Protein AF-A0A6P2B106-F1 (afdb_monomer_lite)

Radius of gyration: 22.09 Å; chains: 1; bounding box: 53×49×66 Å

Structure (mmCIF, N/CA/C/O backbone):
data_AF-A0A6P2B106-F1
#
_entry.id   AF-A0A6P2B106-F1
#
loop_
_atom_site.group_PDB
_atom_site.id
_atom_site.type_symbol
_atom_site.label_atom_id
_atom_site.label_alt_id
_atom_site.label_comp_id
_atom_site.label_asym_id
_atom_site.label_entity_id
_atom_site.label_seq_id
_atom_site.pdbx_PDB_ins_code
_atom_site.Cartn_x
_atom_site.Cartn_y
_atom_site.Cartn_z
_atom_site.occupancy
_atom_site.B_iso_or_equiv
_atom_site.auth_seq_id
_atom_site.auth_comp_id
_atom_site.auth_asym_id
_atom_site.auth_atom_id
_atom_site.pdbx_PDB_model_num
ATOM 1 N N . MET A 1 1 ? 21.233 23.899 -6.846 1.00 61.50 1 MET A N 1
ATOM 2 C CA . MET A 1 1 ? 21.200 23.444 -5.435 1.00 61.50 1 MET A CA 1
ATOM 3 C C . MET A 1 1 ? 19.817 23.579 -4.803 1.00 61.50 1 MET A C 1
ATOM 5 O O . MET A 1 1 ? 19.304 22.575 -4.339 1.00 61.50 1 MET A O 1
ATOM 9 N N . TRP A 1 2 ? 19.192 24.767 -4.763 1.00 65.88 2 TRP A N 1
ATOM 10 C CA . TRP A 1 2 ? 17.812 24.893 -4.253 1.00 65.88 2 TRP A CA 1
ATOM 11 C C . TRP A 1 2 ? 16.765 24.346 -5.232 1.00 65.88 2 TRP A C 1
ATOM 13 O O . TRP A 1 2 ? 15.841 23.669 -4.802 1.00 65.88 2 TRP A O 1
ATOM 23 N N . GLU A 1 3 ? 16.945 24.568 -6.536 1.00 69.81 3 GLU A N 1
ATOM 24 C CA . GLU A 1 3 ? 16.054 24.045 -7.587 1.00 69.81 3 GLU A CA 1
ATOM 25 C C . GLU A 1 3 ? 16.001 22.510 -7.596 1.00 69.81 3 GLU A C 1
ATOM 27 O O . GLU A 1 3 ? 14.915 21.937 -7.611 1.00 69.81 3 GLU A O 1
ATOM 32 N N . ASP A 1 4 ? 17.149 21.847 -7.435 1.00 76.19 4 ASP A N 1
ATOM 33 C CA . ASP A 1 4 ? 17.243 20.381 -7.351 1.00 76.19 4 ASP A CA 1
ATOM 34 C C . ASP A 1 4 ? 16.472 19.818 -6.145 1.00 76.19 4 ASP A C 1
ATOM 36 O O . ASP A 1 4 ? 15.865 18.750 -6.214 1.00 76.19 4 ASP A O 1
ATOM 40 N N . LEU A 1 5 ? 16.450 20.561 -5.032 1.00 72.19 5 LEU A N 1
ATOM 41 C CA . LEU A 1 5 ? 15.761 20.155 -3.808 1.00 72.19 5 LEU A CA 1
ATOM 42 C C . LEU A 1 5 ? 14.234 20.232 -3.958 1.00 72.19 5 LEU A C 1
ATOM 44 O O . LEU A 1 5 ? 13.520 19.385 -3.419 1.00 72.19 5 LEU A O 1
ATOM 48 N N . TYR A 1 6 ? 13.728 21.213 -4.715 1.00 74.38 6 TYR A N 1
ATOM 49 C CA . TYR A 1 6 ? 12.302 21.313 -5.034 1.00 74.38 6 TYR A CA 1
ATOM 50 C C . TYR A 1 6 ? 11.857 20.203 -5.982 1.00 74.38 6 TYR A C 1
ATOM 52 O O . TYR A 1 6 ? 10.814 19.603 -5.737 1.00 74.38 6 TYR A O 1
ATOM 60 N N . VAL A 1 7 ? 12.647 19.891 -7.014 1.00 76.31 7 VAL A N 1
ATOM 61 C CA . VAL A 1 7 ? 12.344 18.802 -7.956 1.00 76.31 7 VAL A CA 1
ATOM 62 C C . VAL A 1 7 ? 12.314 17.455 -7.232 1.00 76.31 7 VAL A C 1
ATOM 64 O O . VAL A 1 7 ? 11.336 16.721 -7.360 1.00 76.31 7 VAL A O 1
ATOM 67 N N . LEU A 1 8 ? 13.304 17.183 -6.375 1.00 72.12 8 LEU A N 1
ATOM 68 C CA . LEU A 1 8 ? 13.347 15.970 -5.556 1.00 72.12 8 LEU A CA 1
ATOM 69 C C . LEU A 1 8 ? 12.131 15.867 -4.619 1.00 72.12 8 LEU A C 1
ATOM 71 O O . LEU A 1 8 ? 11.486 14.823 -4.533 1.00 72.12 8 LEU A O 1
ATOM 75 N N . ALA A 1 9 ? 11.783 16.952 -3.919 1.00 70.38 9 ALA A N 1
ATOM 76 C CA . ALA A 1 9 ? 10.621 16.973 -3.032 1.00 70.38 9 ALA A CA 1
ATOM 77 C C . ALA A 1 9 ? 9.308 16.744 -3.798 1.00 70.38 9 ALA A C 1
ATOM 79 O O . ALA A 1 9 ? 8.410 16.058 -3.304 1.00 70.38 9 ALA A O 1
ATOM 80 N N . LEU A 1 10 ? 9.204 17.288 -5.012 1.00 71.56 10 LEU A N 1
ATOM 81 C CA . LEU A 1 10 ? 8.027 17.160 -5.863 1.00 71.56 10 LEU A CA 1
ATOM 82 C C . LEU A 1 10 ? 7.901 15.746 -6.443 1.00 71.56 10 LEU A C 1
ATOM 84 O O . LEU A 1 10 ? 6.803 15.193 -6.438 1.00 71.56 10 LEU A O 1
ATOM 88 N N . GLN A 1 11 ? 9.008 15.119 -6.843 1.00 68.62 11 GLN A N 1
ATOM 89 C CA . GLN A 1 11 ? 9.044 13.715 -7.258 1.00 68.62 11 GLN A CA 1
ATOM 90 C C . GLN A 1 11 ? 8.670 12.779 -6.113 1.00 68.62 11 GLN A C 1
ATOM 92 O O . GLN A 1 11 ? 7.779 11.945 -6.266 1.00 68.62 11 GLN A O 1
ATOM 97 N N . ILE A 1 12 ? 9.265 12.966 -4.930 1.00 68.56 12 ILE A N 1
ATOM 98 C CA . ILE A 1 12 ? 8.925 12.155 -3.755 1.00 68.56 12 ILE A CA 1
ATOM 99 C C . ILE A 1 12 ? 7.435 12.318 -3.406 1.00 68.56 12 ILE A C 1
ATOM 101 O O . ILE A 1 12 ? 6.729 11.344 -3.122 1.00 68.56 12 ILE A O 1
ATOM 105 N N . GLY A 1 13 ? 6.946 13.558 -3.477 1.00 68.12 13 GLY A N 1
ATOM 106 C CA . GLY A 1 13 ? 5.547 13.920 -3.289 1.00 68.12 13 GLY A CA 1
ATOM 107 C C . GLY A 1 13 ? 4.607 13.191 -4.249 1.00 68.12 13 GLY A C 1
ATOM 108 O O . GLY A 1 13 ? 3.677 12.503 -3.821 1.00 68.12 13 GLY A O 1
ATOM 109 N N . MET A 1 14 ? 4.853 13.327 -5.549 1.00 67.06 14 MET A N 1
ATOM 110 C CA . MET A 1 14 ? 3.957 12.826 -6.589 1.00 67.06 14 MET A CA 1
ATOM 111 C C . MET A 1 14 ? 4.023 11.311 -6.769 1.00 67.06 14 MET A C 1
ATOM 113 O O . MET A 1 14 ? 2.989 10.678 -6.971 1.00 67.06 14 MET A O 1
ATOM 117 N N . GLN A 1 15 ? 5.212 10.723 -6.665 1.00 65.94 15 GLN A N 1
ATOM 118 C CA . GLN A 1 15 ? 5.440 9.318 -6.995 1.00 65.94 15 GLN A CA 1
ATOM 119 C C . GLN A 1 15 ? 5.158 8.381 -5.808 1.00 65.94 15 GLN A C 1
ATOM 121 O O . GLN A 1 15 ? 4.746 7.242 -6.020 1.00 65.94 15 GLN A O 1
ATOM 126 N N . TYR A 1 16 ? 5.303 8.859 -4.562 1.00 62.47 16 TYR A N 1
ATOM 127 C CA . TYR A 1 16 ? 5.143 8.018 -3.364 1.00 62.47 16 TYR A CA 1
ATOM 128 C C . TYR A 1 16 ? 4.078 8.522 -2.387 1.00 62.47 16 TYR A C 1
ATOM 130 O O . TYR A 1 16 ? 3.217 7.744 -1.966 1.00 62.47 16 TYR A O 1
ATOM 138 N N . LEU A 1 17 ? 4.091 9.811 -2.027 1.00 68.50 17 LEU A N 1
ATOM 139 C CA . LEU A 1 17 ? 3.183 10.344 -1.000 1.00 68.50 17 LEU A CA 1
ATOM 140 C C . LEU A 1 17 ? 1.724 10.394 -1.466 1.00 68.50 17 LEU A C 1
ATOM 142 O O . LEU A 1 17 ? 0.835 9.996 -0.712 1.00 68.50 17 LEU A O 1
ATOM 146 N N . ILE A 1 18 ? 1.461 10.841 -2.698 1.00 70.19 18 ILE A N 1
ATOM 147 C CA . ILE A 1 18 ? 0.095 10.896 -3.243 1.00 70.19 18 ILE A CA 1
ATOM 148 C C . ILE A 1 18 ? -0.504 9.485 -3.405 1.00 70.19 18 ILE A C 1
ATOM 150 O O . ILE A 1 18 ? -1.627 9.269 -2.937 1.00 70.19 18 ILE A O 1
ATOM 154 N N . PRO A 1 19 ? 0.220 8.489 -3.951 1.00 67.31 19 PRO A N 1
ATOM 155 C CA . PRO A 1 19 ? -0.235 7.096 -3.983 1.00 67.31 19 PRO A CA 1
ATOM 156 C C . PRO A 1 19 ? -0.497 6.502 -2.608 1.00 67.31 19 PRO A C 1
ATOM 158 O O . PRO A 1 19 ? -1.526 5.856 -2.406 1.00 67.31 19 PRO A O 1
ATOM 161 N N . ALA A 1 20 ? 0.382 6.764 -1.638 1.00 65.00 20 ALA A N 1
ATOM 162 C CA . ALA A 1 20 ? 0.189 6.313 -0.266 1.00 65.00 20 ALA A CA 1
ATOM 163 C C . ALA A 1 20 ? -1.061 6.945 0.370 1.00 65.00 20 ALA A C 1
ATOM 165 O O . ALA A 1 20 ? -1.852 6.248 1.006 1.00 65.00 20 ALA A O 1
ATOM 166 N N . ALA A 1 21 ? -1.291 8.245 0.163 1.00 68.31 21 ALA A N 1
ATOM 167 C CA . ALA A 1 21 ? -2.488 8.932 0.643 1.00 68.31 21 ALA A CA 1
ATOM 168 C C . ALA A 1 21 ? -3.768 8.397 -0.023 1.00 68.31 21 ALA A C 1
ATOM 170 O O . ALA A 1 21 ? -4.766 8.163 0.664 1.00 68.31 21 ALA A O 1
ATOM 171 N N . GLY A 1 22 ? -3.727 8.142 -1.335 1.00 69.44 22 GLY A N 1
ATOM 172 C CA . GLY A 1 22 ? -4.809 7.501 -2.083 1.00 69.44 22 GLY A CA 1
ATOM 173 C C . GLY A 1 22 ? -5.129 6.105 -1.552 1.00 69.44 22 GLY A C 1
ATOM 174 O O . GLY A 1 22 ? -6.289 5.809 -1.271 1.00 69.44 22 GLY A O 1
ATOM 175 N N . LEU A 1 23 ? -4.103 5.282 -1.301 1.00 66.81 23 LEU A N 1
ATOM 176 C CA . LEU A 1 23 ? -4.248 3.966 -0.673 1.00 66.81 23 LEU A CA 1
ATOM 177 C C . LEU A 1 23 ? -4.907 4.081 0.708 1.00 66.81 23 LEU A C 1
ATOM 179 O O . LEU A 1 23 ? -5.853 3.350 0.993 1.00 66.81 23 LEU A O 1
ATOM 183 N N . LEU A 1 24 ? -4.435 4.986 1.572 1.00 66.75 24 LEU A N 1
ATOM 184 C CA . LEU A 1 24 ? -4.985 5.169 2.919 1.00 66.75 24 LEU A CA 1
ATOM 185 C C . LEU A 1 24 ? -6.457 5.597 2.881 1.00 66.75 24 LEU A C 1
ATOM 187 O O . LEU A 1 24 ? -7.269 5.086 3.656 1.00 66.75 24 LEU A O 1
ATOM 191 N N . ARG A 1 25 ? -6.821 6.496 1.961 1.00 69.69 25 ARG A N 1
ATOM 192 C CA . ARG A 1 25 ? -8.203 6.958 1.782 1.00 69.69 25 ARG A CA 1
ATOM 193 C C . ARG A 1 25 ? -9.104 5.858 1.228 1.00 69.69 25 ARG A C 1
ATOM 195 O O . ARG A 1 25 ? -10.222 5.671 1.709 1.00 69.69 25 ARG A O 1
ATOM 202 N N . ALA A 1 26 ? -8.586 5.073 0.293 1.00 67.25 26 ALA A N 1
ATOM 203 C CA . ALA A 1 26 ? -9.275 3.929 -0.275 1.00 67.25 26 ALA A CA 1
ATOM 204 C C . ALA A 1 26 ? -9.463 2.792 0.749 1.00 67.25 26 ALA A C 1
ATOM 206 O O . ALA A 1 26 ? -10.537 2.201 0.846 1.00 67.25 26 ALA A O 1
ATOM 207 N N . LEU A 1 27 ? -8.463 2.536 1.594 1.00 65.38 27 LEU A N 1
ATOM 208 C CA . LEU A 1 27 ? -8.574 1.638 2.745 1.00 65.38 27 LEU A CA 1
ATOM 209 C C . LEU A 1 27 ? -9.627 2.129 3.737 1.00 65.38 27 LEU A C 1
ATOM 211 O O . LEU A 1 27 ? -10.444 1.342 4.212 1.00 65.38 27 LEU A O 1
ATOM 215 N N . TYR A 1 28 ? -9.636 3.426 4.041 1.00 68.81 28 TYR A N 1
ATOM 216 C CA . TYR A 1 28 ? -10.603 4.016 4.959 1.00 68.81 28 TYR A CA 1
ATOM 217 C C . TYR A 1 28 ? -12.044 3.928 4.441 1.00 68.81 28 TYR A C 1
ATOM 219 O O . TYR A 1 28 ? -12.954 3.565 5.192 1.00 68.81 28 TYR A O 1
ATOM 227 N N . SER A 1 29 ? -12.269 4.224 3.160 1.00 71.56 29 SER A N 1
ATOM 228 C CA . SER A 1 29 ? -13.585 4.073 2.530 1.00 71.56 29 SER A CA 1
ATOM 229 C C . SER A 1 29 ? -13.997 2.603 2.446 1.00 71.56 29 SER A C 1
ATOM 231 O O . SER A 1 29 ? -15.141 2.280 2.768 1.00 71.56 29 SER A O 1
ATOM 233 N N . GLY A 1 30 ? -13.062 1.694 2.154 1.00 65.88 30 GLY A N 1
ATOM 234 C CA . GLY A 1 30 ? -13.276 0.249 2.220 1.00 65.88 30 GLY A CA 1
ATOM 235 C C . GLY A 1 30 ? -13.695 -0.237 3.612 1.00 65.88 30 GLY A C 1
ATOM 236 O O . GLY A 1 30 ? -14.661 -0.989 3.729 1.00 65.88 30 GLY A O 1
ATOM 237 N N . LEU A 1 31 ? -13.061 0.261 4.681 1.00 64.06 31 LEU A N 1
ATOM 238 C CA . LEU A 1 31 ? -13.445 -0.023 6.073 1.00 64.06 31 LEU A CA 1
ATOM 239 C C . LEU A 1 31 ? -14.838 0.515 6.437 1.00 64.06 31 LEU A C 1
ATOM 241 O O . LEU A 1 31 ? -15.508 -0.049 7.299 1.00 64.06 31 LEU A O 1
ATOM 245 N N . ARG A 1 32 ? -15.289 1.590 5.782 1.00 68.31 32 ARG A N 1
ATOM 246 C CA . ARG A 1 32 ? -16.641 2.156 5.930 1.00 68.31 32 ARG A CA 1
ATOM 247 C C . ARG A 1 32 ? -17.682 1.521 4.998 1.00 68.31 32 ARG A C 1
ATOM 249 O O . ARG A 1 32 ? -18.819 1.983 4.974 1.00 68.31 32 ARG A O 1
ATOM 256 N N . GLY A 1 33 ? -17.314 0.499 4.221 1.00 68.31 33 GLY A N 1
ATOM 257 C CA . GLY A 1 33 ? -18.200 -0.140 3.243 1.00 68.31 33 GLY A CA 1
ATOM 258 C C . GLY A 1 33 ? -18.464 0.694 1.982 1.00 68.31 33 GLY A C 1
ATOM 259 O O . GLY A 1 33 ? -19.331 0.342 1.188 1.00 68.31 33 GLY A O 1
ATOM 260 N N . ARG A 1 34 ? -17.716 1.783 1.760 1.00 74.00 34 ARG A N 1
ATOM 261 C CA . ARG A 1 34 ? -17.829 2.685 0.600 1.00 74.00 34 ARG A CA 1
ATOM 262 C C . ARG A 1 34 ? -16.771 2.379 -0.464 1.00 74.00 34 ARG A C 1
ATOM 264 O O . ARG A 1 34 ? -16.024 3.251 -0.897 1.00 74.00 34 ARG A O 1
ATOM 271 N N . LEU A 1 35 ? -16.712 1.120 -0.897 1.00 63.06 35 LEU A N 1
ATOM 272 C CA . LEU A 1 35 ? -15.739 0.634 -1.888 1.00 63.06 35 LEU A CA 1
ATOM 273 C C . LEU A 1 35 ? -15.694 1.437 -3.211 1.00 63.06 35 LEU A C 1
ATOM 275 O O . LEU A 1 35 ? -14.588 1.656 -3.703 1.00 63.06 35 LEU A O 1
ATOM 279 N N . PRO A 1 36 ? -16.816 1.926 -3.787 1.00 68.38 36 PRO A N 1
ATOM 280 C CA . PRO A 1 36 ? -16.770 2.688 -5.039 1.00 68.38 36 PRO A CA 1
ATOM 281 C C . PRO A 1 36 ? -16.019 4.019 -4.914 1.00 68.38 36 PRO A C 1
ATOM 283 O O . PRO A 1 36 ? -15.392 4.462 -5.873 1.00 68.38 36 PRO A O 1
ATOM 286 N N . GLU A 1 37 ? -16.073 4.652 -3.737 1.00 69.69 37 GLU A N 1
ATOM 287 C CA . GLU A 1 37 ? -15.348 5.897 -3.459 1.00 69.69 37 GLU A CA 1
ATOM 288 C C . GLU A 1 37 ? -13.839 5.623 -3.396 1.00 69.69 37 GLU A C 1
ATOM 290 O O . GLU A 1 37 ? -13.060 6.320 -4.041 1.00 69.69 37 GLU A O 1
ATOM 295 N N . GLY A 1 38 ? -13.429 4.536 -2.732 1.00 66.44 38 GLY A N 1
ATOM 296 C CA . GLY A 1 38 ? -12.019 4.149 -2.645 1.00 66.44 38 GLY A CA 1
ATOM 297 C C . GLY A 1 38 ? -11.385 3.761 -3.978 1.00 66.44 38 GLY A C 1
ATOM 298 O O . GLY A 1 38 ? -10.230 4.091 -4.223 1.00 66.44 38 GLY A O 1
ATOM 299 N N . VAL A 1 39 ? -12.133 3.115 -4.877 1.00 65.50 39 VAL A N 1
ATOM 300 C CA . VAL A 1 39 ? -11.633 2.795 -6.226 1.00 65.50 39 VAL A CA 1
ATOM 301 C C . VAL A 1 39 ? -11.350 4.069 -7.028 1.00 65.50 39 VAL A C 1
ATOM 303 O O . VAL A 1 39 ? -10.348 4.132 -7.734 1.00 65.50 39 VAL A O 1
ATOM 306 N N . ARG A 1 40 ? -12.180 5.113 -6.893 1.00 72.31 40 ARG A N 1
ATOM 307 C CA . ARG A 1 40 ? -11.928 6.408 -7.549 1.00 72.31 40 ARG A CA 1
ATOM 308 C C . ARG A 1 40 ? -10.661 7.074 -7.017 1.00 72.31 40 ARG A C 1
ATOM 310 O O . ARG A 1 40 ? -9.876 7.578 -7.815 1.00 72.31 40 ARG A O 1
ATOM 317 N N . ASP A 1 41 ? -10.439 7.016 -5.705 1.00 70.94 41 ASP A N 1
ATOM 318 C CA . ASP A 1 41 ? -9.226 7.546 -5.072 1.00 70.94 41 ASP A CA 1
ATOM 319 C C . ASP A 1 41 ? -7.963 6.800 -5.537 1.00 70.94 41 ASP A C 1
ATOM 321 O O . ASP A 1 41 ? -6.940 7.427 -5.797 1.00 70.94 41 ASP A O 1
ATOM 325 N N . ILE A 1 42 ? -8.043 5.475 -5.711 1.00 70.00 42 ILE A N 1
ATOM 326 C CA . ILE A 1 42 ? -6.958 4.652 -6.271 1.00 70.00 42 ILE A CA 1
ATOM 327 C C . ILE A 1 42 ? -6.636 5.054 -7.707 1.00 70.00 42 ILE A C 1
ATOM 329 O O . ILE A 1 42 ? -5.469 5.242 -8.045 1.00 70.00 42 ILE A O 1
ATOM 333 N N . VAL A 1 43 ? -7.662 5.168 -8.553 1.00 69.75 43 VAL A N 1
ATOM 334 C CA . VAL A 1 43 ? -7.492 5.527 -9.966 1.00 69.75 43 VAL A CA 1
ATOM 335 C C . VAL A 1 43 ? -6.894 6.924 -10.091 1.00 69.75 43 VAL A C 1
ATOM 337 O O . VAL A 1 43 ? -5.924 7.104 -10.822 1.00 69.75 43 VAL A O 1
ATOM 340 N N . GLY A 1 44 ? -7.405 7.892 -9.327 1.00 73.00 44 GLY A N 1
ATOM 341 C CA . GLY A 1 44 ? -6.850 9.243 -9.289 1.00 73.00 44 GLY A CA 1
ATOM 342 C C . GLY A 1 44 ? -5.393 9.259 -8.825 1.00 73.00 44 GLY A C 1
ATOM 343 O O . GLY A 1 44 ? -4.550 9.877 -9.467 1.00 73.00 44 GLY A O 1
ATOM 344 N N . ALA A 1 45 ? -5.072 8.527 -7.758 1.00 70.12 45 ALA A N 1
ATOM 345 C CA . ALA A 1 45 ? -3.714 8.457 -7.236 1.00 70.12 45 ALA A CA 1
ATOM 346 C C . ALA A 1 45 ? -2.736 7.765 -8.202 1.00 70.12 45 ALA A C 1
ATOM 348 O O . ALA A 1 45 ? -1.608 8.226 -8.353 1.00 70.12 45 ALA A O 1
ATOM 349 N N . GLY A 1 46 ? -3.168 6.708 -8.898 1.00 68.06 46 GLY A N 1
ATOM 350 C CA . GLY A 1 46 ? -2.367 6.035 -9.923 1.00 68.06 46 GLY A CA 1
ATOM 351 C C . GLY A 1 46 ? -2.092 6.917 -11.140 1.00 68.06 46 GLY A C 1
ATOM 352 O O . GLY A 1 46 ? -0.969 6.937 -11.634 1.00 68.06 46 GLY A O 1
ATOM 353 N N . LEU A 1 47 ? -3.078 7.706 -11.578 1.00 71.69 47 LEU A N 1
ATOM 354 C CA . LEU A 1 47 ? -2.886 8.689 -12.648 1.00 71.69 47 LEU A CA 1
ATOM 355 C C . LEU A 1 47 ? -1.895 9.786 -12.238 1.00 71.69 47 LEU A C 1
ATOM 357 O O . LEU A 1 47 ? -0.999 10.108 -13.012 1.00 71.69 47 LEU A O 1
ATOM 361 N N . VAL A 1 48 ? -2.005 10.321 -11.018 1.00 72.25 48 VAL A N 1
ATOM 362 C CA . VAL A 1 48 ? -1.067 11.341 -10.513 1.00 72.25 48 VAL A CA 1
ATOM 363 C C . VAL A 1 48 ? 0.351 10.783 -10.369 1.00 72.25 48 VAL A C 1
ATOM 365 O O . VAL A 1 48 ? 1.307 11.460 -10.734 1.00 72.25 48 VAL A O 1
ATOM 368 N N . ALA A 1 49 ? 0.502 9.537 -9.917 1.00 66.62 49 ALA A N 1
ATOM 369 C CA . ALA A 1 49 ? 1.801 8.869 -9.852 1.00 66.62 49 ALA A CA 1
ATOM 370 C C . ALA A 1 49 ? 2.433 8.679 -11.233 1.00 66.62 49 ALA A C 1
ATOM 372 O O . ALA A 1 49 ? 3.621 8.940 -11.417 1.00 66.62 49 ALA A O 1
ATOM 373 N N . GLY A 1 50 ? 1.626 8.248 -12.210 1.00 65.31 50 GLY A N 1
ATOM 374 C CA . GLY A 1 50 ? 2.062 8.101 -13.593 1.00 65.31 50 GLY A CA 1
ATOM 375 C C . GLY A 1 50 ? 2.518 9.438 -14.182 1.00 65.31 50 GLY A C 1
ATOM 376 O O . GLY A 1 50 ? 3.578 9.502 -14.793 1.00 65.31 50 GLY A O 1
ATOM 377 N N . LEU A 1 51 ? 1.779 10.522 -13.923 1.00 69.00 51 LEU A N 1
ATOM 378 C CA . LEU A 1 51 ? 2.176 11.880 -14.311 1.00 69.00 51 LEU A CA 1
ATOM 379 C C . LEU A 1 51 ? 3.442 12.356 -13.581 1.00 69.00 51 LEU A C 1
ATOM 381 O O . LEU A 1 51 ? 4.245 13.077 -14.162 1.00 69.00 51 LEU A O 1
ATOM 385 N N . GLY A 1 52 ? 3.653 11.936 -12.332 1.00 66.25 52 GLY A N 1
ATOM 386 C CA . GLY A 1 52 ? 4.883 12.216 -11.593 1.00 66.25 52 GLY A CA 1
ATOM 387 C C . GLY A 1 52 ? 6.116 11.552 -12.201 1.00 66.25 52 GLY A C 1
ATOM 388 O O . GLY A 1 52 ? 7.176 12.167 -12.229 1.00 66.25 52 GLY A O 1
ATOM 389 N N . ALA A 1 53 ? 5.969 10.348 -12.756 1.00 62.62 53 ALA A N 1
ATOM 390 C CA . ALA A 1 53 ? 7.055 9.649 -13.443 1.00 62.62 53 ALA A CA 1
ATOM 391 C C . ALA A 1 53 ? 7.478 10.328 -14.761 1.00 62.62 53 ALA A C 1
ATOM 393 O O . ALA A 1 53 ? 8.631 10.208 -15.155 1.00 62.62 53 ALA A O 1
ATOM 394 N N . LEU A 1 54 ? 6.587 11.082 -15.421 1.00 65.06 54 LEU A N 1
ATOM 395 C CA . LEU A 1 54 ? 6.953 11.899 -16.590 1.00 65.06 54 LEU A CA 1
ATOM 396 C C . LEU A 1 54 ? 7.866 13.074 -16.244 1.00 65.06 54 LEU A C 1
ATOM 398 O O . LEU A 1 54 ? 8.632 13.517 -17.095 1.00 65.06 54 LEU A O 1
ATOM 402 N N . ALA A 1 55 ? 7.757 13.601 -15.024 1.00 63.53 55 ALA A N 1
ATOM 403 C CA . ALA A 1 55 ? 8.518 14.770 -14.599 1.00 63.53 55 ALA A CA 1
ATOM 404 C C . ALA A 1 55 ? 10.009 14.465 -14.358 1.00 63.53 55 ALA A C 1
ATOM 406 O O . ALA A 1 55 ? 10.789 15.400 -14.218 1.00 63.53 55 ALA A O 1
ATOM 407 N N . ASP A 1 56 ? 10.396 13.185 -14.309 1.00 60.28 56 ASP A N 1
ATOM 408 C CA . ASP A 1 56 ? 11.786 12.733 -14.132 1.00 60.28 56 ASP A CA 1
ATOM 409 C C . ASP A 1 56 ? 12.592 12.718 -15.450 1.00 60.28 56 ASP A C 1
ATOM 411 O O . ASP A 1 56 ? 13.816 12.749 -15.422 1.00 60.28 56 ASP A O 1
ATOM 415 N N . GLY A 1 57 ? 11.909 12.783 -16.602 1.00 56.22 57 GLY A N 1
ATOM 416 C CA . GLY A 1 57 ? 12.519 12.982 -17.922 1.00 56.22 57 GLY A CA 1
ATOM 417 C C . GLY A 1 57 ? 13.098 11.719 -18.577 1.00 56.22 57 GLY A C 1
ATOM 418 O O . GLY A 1 57 ? 13.782 10.947 -17.923 1.00 56.22 57 GLY A O 1
ATOM 419 N N . ASP A 1 58 ? 12.752 11.531 -19.861 1.00 49.62 58 ASP A N 1
ATOM 420 C CA . ASP A 1 58 ? 13.562 11.022 -21.008 1.00 49.62 58 ASP A CA 1
ATOM 421 C C . ASP A 1 58 ? 12.674 10.570 -22.197 1.00 49.62 58 ASP A C 1
ATOM 423 O O . ASP A 1 58 ? 13.078 9.803 -23.068 1.00 49.62 58 ASP A O 1
ATOM 427 N N . ALA A 1 59 ? 11.408 10.999 -22.253 1.00 51.81 59 ALA A N 1
ATOM 428 C CA . ALA A 1 59 ? 10.525 10.605 -23.345 1.00 51.81 59 ALA A CA 1
ATOM 429 C C . ALA A 1 59 ? 10.817 11.434 -24.608 1.00 51.81 59 ALA A C 1
ATOM 431 O O . ALA A 1 59 ? 10.264 12.521 -24.783 1.00 51.81 59 ALA A O 1
ATOM 432 N N . GLU A 1 60 ? 11.652 10.902 -25.506 1.00 56.28 60 GLU A N 1
ATOM 433 C CA . GLU A 1 60 ? 11.912 11.484 -26.834 1.00 56.28 60 GLU A CA 1
ATOM 434 C C . GLU A 1 60 ? 10.628 11.616 -27.683 1.00 56.28 60 GLU A C 1
ATOM 436 O O . GLU A 1 60 ? 10.555 12.479 -28.557 1.00 56.28 60 GLU A O 1
ATOM 441 N N . ASN A 1 61 ? 9.582 10.822 -27.396 1.00 68.12 61 ASN A N 1
ATOM 442 C CA . ASN A 1 61 ? 8.281 10.873 -28.068 1.00 68.12 61 ASN A CA 1
ATOM 443 C C . ASN A 1 61 ? 7.090 10.891 -27.092 1.00 68.12 61 ASN A C 1
ATOM 445 O O . ASN A 1 61 ? 7.049 10.171 -26.094 1.00 68.12 61 ASN A O 1
ATOM 449 N N . PHE A 1 62 ? 6.038 11.641 -27.450 1.00 66.44 62 PHE A N 1
ATOM 450 C CA . PHE A 1 62 ? 4.772 11.703 -26.696 1.00 66.44 62 PHE A CA 1
ATOM 451 C C . PHE A 1 62 ? 4.109 10.323 -26.523 1.00 66.44 62 PHE A C 1
ATOM 453 O O . PHE A 1 62 ? 3.465 10.065 -25.508 1.00 66.44 62 PHE A O 1
ATOM 460 N N . GLY A 1 63 ? 4.287 9.423 -27.497 1.00 66.00 63 GLY A N 1
ATOM 461 C CA . GLY A 1 63 ? 3.794 8.046 -27.420 1.00 66.00 63 GLY A CA 1
ATOM 462 C C . GLY A 1 63 ? 4.405 7.266 -26.256 1.00 66.00 63 GLY A C 1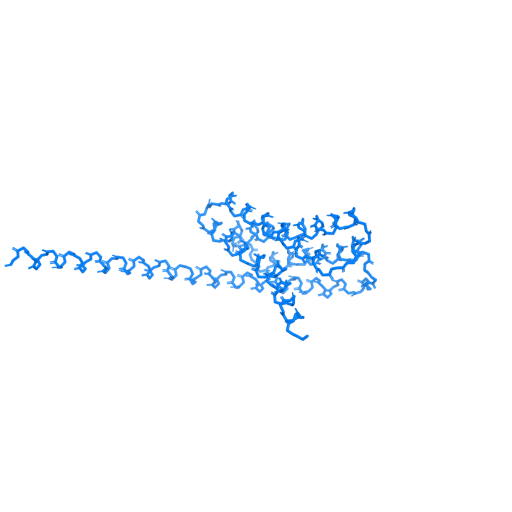
ATOM 463 O O . GLY A 1 63 ? 3.665 6.687 -25.463 1.00 66.00 63 GLY A O 1
ATOM 464 N N . ASP A 1 64 ? 5.727 7.328 -26.101 1.00 65.31 64 ASP A N 1
ATOM 465 C CA . ASP A 1 64 ? 6.465 6.612 -25.053 1.00 65.31 64 ASP A CA 1
ATOM 466 C C . ASP A 1 64 ? 6.202 7.215 -23.668 1.00 65.31 64 ASP A C 1
ATOM 468 O O . ASP A 1 64 ? 6.036 6.493 -22.680 1.00 65.31 64 ASP A O 1
ATOM 472 N N . ALA A 1 65 ? 6.043 8.541 -23.613 1.00 61.47 65 ALA A N 1
ATOM 473 C CA . ALA A 1 65 ? 5.567 9.264 -22.439 1.00 61.47 65 ALA A CA 1
ATOM 474 C C . ALA A 1 65 ? 4.203 8.736 -21.959 1.00 61.47 65 ALA A C 1
ATOM 476 O O . ALA A 1 65 ? 4.044 8.358 -20.797 1.00 61.47 65 ALA A O 1
ATOM 477 N N . VAL A 1 66 ? 3.216 8.672 -22.859 1.00 65.19 66 VAL A N 1
ATOM 478 C CA . VAL A 1 66 ? 1.864 8.191 -22.540 1.00 65.19 66 VAL A CA 1
ATOM 479 C C . VAL A 1 66 ? 1.889 6.726 -22.116 1.00 65.19 66 VAL A C 1
ATOM 481 O O . VAL A 1 66 ? 1.225 6.371 -21.142 1.00 65.19 66 VAL A O 1
ATOM 484 N N . LEU A 1 67 ? 2.670 5.884 -22.796 1.00 69.38 67 LEU A N 1
ATOM 485 C CA . LEU A 1 67 ? 2.789 4.460 -22.481 1.00 69.38 67 LEU A CA 1
ATOM 486 C C . LEU A 1 67 ? 3.408 4.231 -21.097 1.00 69.38 67 LEU A C 1
ATOM 488 O O . LEU A 1 67 ? 2.918 3.396 -20.337 1.00 69.38 67 LEU A O 1
ATOM 492 N N . THR A 1 68 ? 4.413 5.027 -20.730 1.00 66.44 68 THR A N 1
ATOM 493 C CA . THR A 1 68 ? 5.052 4.991 -19.407 1.00 66.44 68 THR A CA 1
ATOM 494 C C . THR A 1 68 ? 4.076 5.396 -18.302 1.00 66.44 68 THR A C 1
ATOM 496 O O . THR A 1 68 ? 3.961 4.702 -17.288 1.00 66.44 68 THR A O 1
ATOM 499 N N . VAL A 1 69 ? 3.300 6.467 -18.507 1.00 65.50 69 VAL A N 1
ATOM 500 C CA . VAL A 1 69 ? 2.262 6.894 -17.550 1.00 65.50 69 VAL A CA 1
ATOM 501 C C . VAL A 1 69 ? 1.177 5.853 -17.395 1.00 65.50 69 VAL A C 1
ATOM 503 O O . VAL A 1 69 ? 0.799 5.540 -16.269 1.00 65.50 69 VAL A O 1
ATOM 506 N N . LEU A 1 70 ? 0.669 5.315 -18.503 1.00 66.31 70 LEU A N 1
ATOM 507 C CA . LEU A 1 70 ? -0.387 4.310 -18.476 1.00 66.31 70 LEU A CA 1
ATOM 508 C C . LEU A 1 70 ? 0.097 3.022 -17.823 1.00 66.31 70 LEU A C 1
ATOM 510 O O . LEU A 1 70 ? -0.624 2.472 -16.999 1.00 66.31 70 LEU A O 1
ATOM 514 N N . SER A 1 71 ? 1.315 2.574 -18.128 1.00 64.62 71 SER A N 1
ATOM 515 C CA . SER A 1 71 ? 1.912 1.391 -17.509 1.00 64.62 71 SER A CA 1
ATOM 516 C C . SER A 1 71 ? 2.047 1.570 -15.994 1.00 64.62 71 SER A C 1
ATOM 518 O O . SER A 1 71 ? 1.530 0.754 -15.229 1.00 64.62 71 SER A O 1
ATOM 520 N N . ASN A 1 72 ? 2.619 2.693 -15.543 1.00 65.06 72 ASN A N 1
ATOM 521 C CA . ASN A 1 72 ? 2.765 2.993 -14.116 1.00 65.06 72 ASN A CA 1
ATOM 522 C C . ASN A 1 72 ? 1.416 3.178 -13.411 1.00 65.06 72 ASN A C 1
ATOM 524 O O . ASN A 1 72 ? 1.210 2.649 -12.318 1.00 65.06 72 ASN A O 1
ATOM 528 N N . ALA A 1 73 ? 0.471 3.882 -14.034 1.00 64.44 73 ALA A N 1
ATOM 529 C CA . ALA A 1 73 ? -0.860 4.087 -13.480 1.00 64.44 73 ALA A CA 1
ATOM 530 C C . ALA A 1 73 ? -1.634 2.768 -13.382 1.00 64.44 73 ALA A C 1
ATOM 532 O O . ALA A 1 73 ? -2.210 2.485 -12.337 1.00 64.44 73 ALA A O 1
ATOM 533 N N . VAL A 1 74 ? -1.623 1.932 -14.424 1.00 68.94 74 VAL A N 1
ATOM 534 C CA . VAL A 1 74 ? -2.279 0.614 -14.423 1.00 68.94 74 VAL A CA 1
ATOM 535 C C . VAL A 1 74 ? -1.632 -0.308 -13.398 1.00 68.94 74 VAL A C 1
ATOM 537 O O . VAL A 1 74 ? -2.348 -0.992 -12.666 1.00 68.94 74 VAL A O 1
ATOM 540 N N . PHE A 1 75 ? -0.304 -0.293 -13.288 1.00 67.88 75 PHE A N 1
ATOM 541 C CA . PHE A 1 75 ? 0.415 -1.067 -12.284 1.00 67.88 75 PHE A CA 1
ATOM 542 C C . PHE A 1 75 ? 0.020 -0.644 -10.867 1.00 67.88 75 PHE A C 1
ATOM 544 O O . PHE A 1 75 ? -0.387 -1.484 -10.064 1.00 67.88 75 PHE A O 1
ATOM 551 N N . ILE A 1 76 ? 0.051 0.659 -10.573 1.00 67.12 76 ILE A N 1
ATOM 552 C CA . ILE A 1 76 ? -0.326 1.196 -9.263 1.00 67.12 76 ILE A CA 1
ATOM 553 C C . ILE A 1 76 ? -1.804 0.922 -8.979 1.00 67.12 76 ILE A C 1
ATOM 555 O O . ILE A 1 76 ? -2.126 0.372 -7.933 1.00 67.12 76 ILE A O 1
ATOM 559 N N . VAL A 1 77 ? -2.718 1.199 -9.909 1.00 64.62 77 VAL A N 1
ATOM 560 C CA . VAL A 1 77 ? -4.156 0.923 -9.741 1.00 64.62 77 VAL A CA 1
ATOM 561 C C . VAL A 1 77 ? -4.431 -0.562 -9.529 1.00 64.62 77 VAL A C 1
ATOM 563 O O . VAL A 1 77 ? -5.257 -0.911 -8.681 1.00 64.62 77 VAL A O 1
ATOM 566 N N . GLY A 1 78 ? -3.735 -1.434 -10.259 1.00 69.75 78 GLY A N 1
ATOM 567 C CA . GLY A 1 78 ? -3.816 -2.882 -10.113 1.00 69.75 78 GLY A CA 1
ATOM 568 C C . GLY A 1 78 ? -3.339 -3.339 -8.740 1.00 69.75 78 GLY A C 1
ATOM 569 O O . GLY A 1 78 ? -4.063 -4.052 -8.047 1.00 69.75 78 GLY A O 1
ATOM 570 N N . LEU A 1 79 ? -2.173 -2.863 -8.300 1.00 69.00 79 LEU A N 1
ATOM 571 C CA . LEU A 1 79 ? -1.582 -3.202 -7.006 1.00 69.00 79 LEU A CA 1
ATOM 572 C C . LEU A 1 79 ? -2.445 -2.678 -5.851 1.00 69.00 79 LEU A C 1
ATOM 574 O O . LEU A 1 79 ? -2.738 -3.415 -4.909 1.00 69.00 79 LEU A O 1
ATOM 578 N N . LEU A 1 80 ? -2.936 -1.442 -5.952 1.00 65.94 80 LEU A N 1
ATOM 579 C CA . LEU A 1 80 ? -3.820 -0.810 -4.974 1.00 65.94 80 LEU A CA 1
ATOM 580 C C . LEU A 1 80 ? -5.190 -1.509 -4.903 1.00 65.94 80 LEU A C 1
ATOM 582 O O . LEU A 1 80 ? -5.649 -1.841 -3.810 1.00 65.94 80 LEU A O 1
ATOM 586 N N . SER A 1 81 ? -5.831 -1.785 -6.044 1.00 61.97 81 SER A N 1
ATOM 587 C CA . SER A 1 81 ? -7.127 -2.484 -6.098 1.00 61.97 81 SER A CA 1
ATOM 588 C C . SER A 1 81 ? -7.017 -3.916 -5.596 1.00 61.97 81 SER A C 1
ATOM 590 O O . SER A 1 81 ? -7.875 -4.375 -4.843 1.00 61.97 81 SER A O 1
ATOM 592 N N . PHE A 1 82 ? -5.939 -4.610 -5.958 1.00 65.50 82 PHE A N 1
ATOM 593 C CA . PHE A 1 82 ? -5.649 -5.942 -5.451 1.00 65.50 82 PHE A CA 1
ATOM 594 C C . PHE A 1 82 ? -5.468 -5.915 -3.930 1.00 65.50 82 PHE A C 1
ATOM 596 O O . PHE A 1 82 ? -6.117 -6.682 -3.219 1.00 65.50 82 PHE A O 1
ATOM 603 N N . THR A 1 83 ? -4.657 -4.982 -3.421 1.00 64.75 83 THR A N 1
ATOM 604 C CA . THR A 1 83 ? -4.441 -4.776 -1.982 1.00 64.75 83 THR A CA 1
ATOM 605 C C . THR A 1 83 ? -5.776 -4.585 -1.268 1.00 64.75 83 THR A C 1
ATOM 607 O O . THR A 1 83 ? -6.049 -5.255 -0.278 1.00 64.75 83 THR A O 1
ATOM 610 N N . LEU A 1 84 ? -6.656 -3.740 -1.802 1.00 63.25 84 LEU A N 1
ATOM 611 C CA . LEU A 1 84 ? -7.954 -3.437 -1.205 1.00 63.25 84 LEU A CA 1
ATOM 612 C C . LEU A 1 84 ? -8.920 -4.630 -1.217 1.00 63.25 84 LEU A C 1
ATOM 614 O O . LEU A 1 84 ? -9.485 -4.980 -0.178 1.00 63.25 84 LEU A O 1
ATOM 618 N N . VAL A 1 85 ? -9.096 -5.277 -2.372 1.00 64.00 85 VAL A N 1
ATOM 619 C CA . VAL A 1 85 ? -9.996 -6.431 -2.521 1.00 64.00 85 VAL A CA 1
ATOM 620 C C . VAL A 1 85 ? -9.531 -7.582 -1.637 1.00 64.00 85 VAL A C 1
ATOM 622 O O . VAL A 1 85 ? -10.355 -8.220 -0.979 1.00 64.00 85 VAL A O 1
ATOM 625 N N . TYR A 1 86 ? -8.224 -7.828 -1.573 1.00 60.22 86 TYR A N 1
ATOM 626 C CA . TYR A 1 86 ? -7.700 -8.987 -0.870 1.00 60.22 86 TYR A CA 1
ATOM 627 C C . TYR A 1 86 ? -7.575 -8.770 0.643 1.00 60.22 86 TYR A C 1
ATOM 629 O O . TYR A 1 86 ? -7.966 -9.642 1.424 1.00 60.22 86 TYR A O 1
ATOM 637 N N . LEU A 1 87 ? -7.112 -7.597 1.091 1.00 61.47 87 LEU A N 1
ATOM 638 C CA . LEU A 1 87 ? -6.975 -7.327 2.526 1.00 61.47 87 LEU A CA 1
ATOM 639 C C . LEU A 1 87 ? -8.307 -7.117 3.237 1.00 61.47 87 LEU A C 1
ATOM 641 O O . LEU A 1 87 ? -8.412 -7.486 4.408 1.00 61.47 87 LEU A O 1
ATOM 645 N N . ILE A 1 88 ? -9.317 -6.556 2.564 1.00 59.88 88 ILE A N 1
ATOM 646 C CA . ILE A 1 88 ? -10.610 -6.272 3.202 1.00 59.88 88 ILE A CA 1
ATOM 647 C C . ILE A 1 88 ? -11.561 -7.469 3.128 1.00 59.88 88 ILE A C 1
ATOM 649 O O . ILE A 1 88 ? -12.266 -7.743 4.099 1.00 59.88 88 ILE A O 1
ATOM 653 N N . ARG A 1 89 ? -11.601 -8.209 2.011 1.00 59.75 89 ARG A N 1
ATOM 654 C CA . ARG A 1 89 ? -12.671 -9.196 1.786 1.00 59.75 89 ARG A CA 1
ATOM 655 C C . ARG A 1 89 ? -12.432 -10.543 2.464 1.00 59.75 89 ARG A C 1
ATOM 657 O O . ARG A 1 89 ? -13.397 -11.257 2.722 1.00 59.75 89 ARG A O 1
ATOM 664 N N . ILE A 1 90 ? -11.184 -10.905 2.767 1.00 57.66 90 ILE A N 1
ATOM 665 C CA . ILE A 1 90 ? -10.854 -12.253 3.250 1.00 57.66 90 ILE A CA 1
ATOM 666 C C . ILE A 1 90 ? -9.990 -12.180 4.523 1.00 57.66 90 ILE A C 1
ATOM 668 O O . ILE A 1 90 ? -8.784 -12.432 4.498 1.00 57.66 90 ILE A O 1
ATOM 672 N N . PRO A 1 91 ? -10.577 -11.835 5.685 1.00 57.22 91 PRO A N 1
ATOM 673 C CA . PRO A 1 91 ? -9.815 -11.592 6.912 1.00 57.22 91 PRO A CA 1
ATOM 674 C C . PRO A 1 91 ? -9.194 -12.847 7.550 1.00 57.22 91 PRO A C 1
ATOM 676 O O . PRO A 1 91 ? -8.297 -12.700 8.381 1.00 57.22 91 PRO A O 1
ATOM 679 N N . ASN A 1 92 ? -9.615 -14.065 7.174 1.00 62.84 92 ASN A N 1
ATOM 680 C CA . ASN A 1 92 ? -9.341 -15.257 7.989 1.00 62.84 92 ASN A CA 1
ATOM 681 C C . ASN A 1 92 ? -8.819 -16.507 7.252 1.00 62.84 92 ASN A C 1
ATOM 683 O O . ASN A 1 92 ? -8.902 -17.602 7.794 1.00 62.84 92 ASN A O 1
ATOM 687 N N . TRP A 1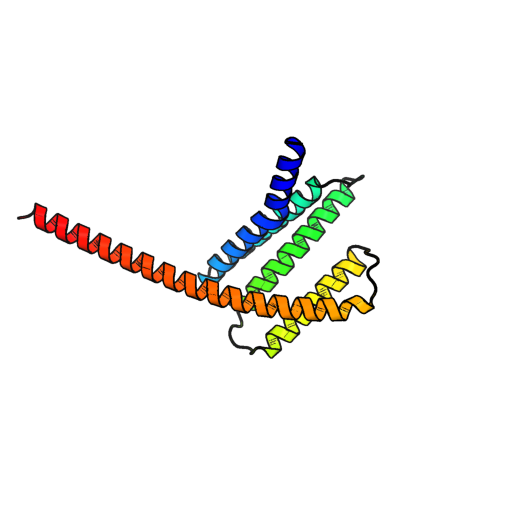 93 ? -8.257 -16.386 6.046 1.00 64.19 93 TRP A N 1
ATOM 688 C CA . TRP A 1 93 ? -7.752 -17.552 5.289 1.00 64.19 93 TRP A CA 1
ATOM 689 C C . TRP A 1 93 ? -6.371 -18.084 5.742 1.00 64.19 93 TRP A C 1
ATOM 691 O O . TRP A 1 93 ? -5.766 -18.921 5.081 1.00 64.19 93 TRP A O 1
ATOM 701 N N . GLY A 1 94 ? -5.885 -17.664 6.916 1.00 69.00 94 GLY A N 1
ATOM 702 C CA . GLY A 1 94 ? -4.633 -18.160 7.499 1.00 69.00 94 GLY A CA 1
ATOM 703 C C .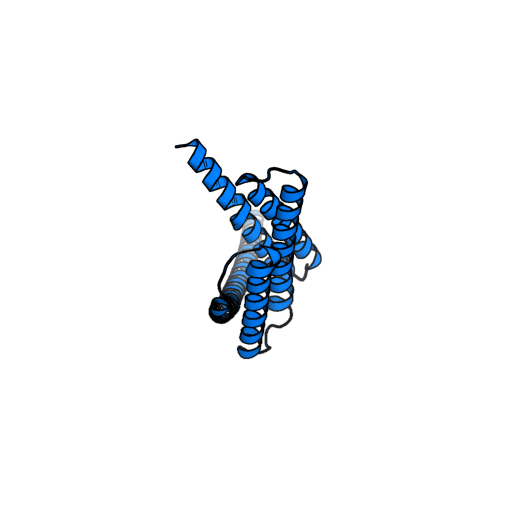 GLY A 1 94 ? -3.362 -17.590 6.852 1.00 69.00 94 GLY A C 1
ATOM 704 O O . GLY A 1 94 ? -3.383 -17.036 5.757 1.00 69.00 94 GLY A O 1
ATOM 705 N N . ARG A 1 95 ? -2.229 -17.710 7.561 1.00 74.12 95 ARG A N 1
ATOM 706 C CA . ARG A 1 95 ? -0.918 -17.161 7.143 1.00 74.12 95 ARG A CA 1
ATOM 707 C C . ARG A 1 95 ? -0.391 -17.767 5.834 1.00 74.12 95 ARG A C 1
ATOM 709 O O . ARG A 1 95 ? 0.377 -17.125 5.132 1.00 74.12 95 ARG A O 1
ATOM 716 N N . TRP A 1 96 ? -0.807 -18.991 5.514 1.00 78.19 96 TRP A N 1
ATOM 717 C CA . TRP A 1 96 ? -0.382 -19.710 4.311 1.00 78.19 96 TRP A CA 1
ATOM 718 C C . TRP A 1 96 ? -0.933 -19.091 3.031 1.00 78.19 96 TRP A C 1
ATOM 720 O O . TRP A 1 96 ? -0.186 -18.895 2.078 1.00 78.19 96 TRP A O 1
ATOM 730 N N . VAL A 1 97 ? -2.217 -18.728 3.030 1.00 79.50 97 VAL A N 1
ATOM 731 C CA . VAL A 1 97 ? -2.852 -18.083 1.876 1.00 79.50 97 VAL A CA 1
ATOM 732 C C . VAL A 1 97 ? -2.210 -16.726 1.611 1.00 79.50 97 VAL A C 1
ATOM 734 O O . VAL A 1 97 ? -1.879 -16.431 0.468 1.00 79.50 97 VAL A O 1
ATOM 737 N N . ASP A 1 98 ? -1.932 -15.948 2.663 1.00 74.44 98 ASP A N 1
ATOM 738 C CA . ASP A 1 98 ? -1.206 -14.680 2.533 1.00 74.44 98 ASP A CA 1
ATOM 739 C C . ASP A 1 98 ? 0.169 -14.864 1.892 1.00 74.44 98 ASP A C 1
ATOM 741 O O . ASP A 1 98 ? 0.564 -14.074 1.038 1.00 74.44 98 ASP A O 1
ATOM 745 N N . GLY A 1 99 ? 0.889 -15.915 2.297 1.00 80.88 99 GLY A N 1
ATOM 746 C CA . GLY A 1 99 ? 2.199 -16.221 1.742 1.00 80.88 99 GLY A CA 1
ATOM 747 C C . GLY A 1 99 ? 2.135 -16.552 0.255 1.00 80.88 99 GLY A C 1
ATOM 748 O O . GLY A 1 99 ? 2.883 -15.981 -0.531 1.00 80.88 99 GLY A O 1
ATOM 749 N N . ILE A 1 100 ? 1.190 -17.408 -0.144 1.00 84.25 100 ILE A N 1
ATOM 750 C CA . ILE A 1 100 ? 0.992 -17.794 -1.549 1.00 84.25 100 ILE A CA 1
ATOM 751 C C . ILE A 1 100 ? 0.637 -16.574 -2.403 1.00 84.25 100 ILE A C 1
ATOM 753 O O . ILE A 1 100 ? 1.154 -16.418 -3.504 1.00 84.25 100 ILE A O 1
ATOM 757 N N . LEU A 1 101 ? -0.212 -15.679 -1.906 1.00 80.25 101 LEU A N 1
ATOM 758 C CA . LEU A 1 101 ? -0.584 -14.479 -2.654 1.00 80.25 101 LEU A CA 1
ATOM 759 C C . LEU A 1 101 ? 0.567 -13.504 -2.776 1.00 80.25 101 LEU A C 1
ATOM 761 O O . LEU A 1 101 ? 0.822 -13.022 -3.871 1.00 80.25 101 LEU A O 1
ATOM 765 N N . GLY A 1 102 ? 1.276 -13.235 -1.678 1.00 81.81 102 GLY A N 1
ATOM 766 C CA . GLY A 1 102 ? 2.464 -12.391 -1.713 1.00 81.81 102 GLY A CA 1
ATOM 767 C C . GLY A 1 102 ? 3.510 -12.935 -2.687 1.00 81.81 102 GLY A C 1
ATOM 768 O O . GLY A 1 102 ? 4.098 -12.164 -3.442 1.00 81.81 102 GLY A O 1
ATOM 769 N N . ALA A 1 103 ? 3.668 -14.261 -2.744 1.00 84.38 103 ALA A N 1
ATOM 770 C CA . ALA A 1 103 ? 4.513 -14.937 -3.719 1.00 84.38 103 ALA A CA 1
ATOM 771 C C . ALA A 1 103 ? 4.035 -14.726 -5.165 1.00 84.38 103 ALA A C 1
ATOM 773 O O . ALA A 1 103 ? 4.831 -14.329 -6.013 1.00 84.38 103 ALA A O 1
ATOM 774 N N . VAL A 1 104 ? 2.745 -14.942 -5.451 1.00 85.00 104 VAL A N 1
ATOM 775 C CA . VAL A 1 104 ? 2.163 -14.753 -6.793 1.00 85.00 104 VAL A CA 1
ATOM 776 C C . VAL A 1 104 ? 2.279 -13.297 -7.247 1.00 85.00 104 VAL A C 1
ATOM 778 O O . VAL A 1 104 ? 2.687 -13.042 -8.374 1.00 85.00 104 VAL A O 1
ATOM 781 N N . ILE A 1 105 ? 1.977 -12.335 -6.374 1.00 80.38 105 ILE A N 1
ATOM 782 C CA . ILE A 1 105 ? 2.091 -10.902 -6.677 1.00 80.38 105 ILE A CA 1
ATOM 783 C C . ILE A 1 105 ? 3.547 -10.526 -6.923 1.00 80.38 105 ILE A C 1
ATOM 785 O O . ILE A 1 105 ? 3.831 -9.835 -7.895 1.00 80.38 105 ILE A O 1
ATOM 789 N N . GLY A 1 106 ? 4.466 -10.984 -6.068 1.00 81.75 106 GLY A N 1
ATOM 790 C CA . GLY A 1 106 ? 5.896 -10.747 -6.243 1.00 81.75 106 GLY A CA 1
ATOM 791 C C . GLY A 1 106 ? 6.394 -11.293 -7.579 1.00 81.75 106 GLY A C 1
ATOM 792 O O . GLY A 1 106 ? 7.128 -10.610 -8.286 1.00 81.75 106 GLY A O 1
ATOM 793 N N . LEU A 1 107 ? 5.926 -12.480 -7.971 1.00 86.62 107 LEU A N 1
ATOM 794 C CA . LEU A 1 107 ? 6.273 -13.093 -9.250 1.00 86.62 107 LEU A CA 1
ATOM 795 C C . LEU A 1 107 ? 5.695 -12.324 -10.444 1.00 86.62 107 LEU A C 1
ATOM 797 O O . LEU A 1 107 ? 6.405 -12.115 -11.422 1.00 86.62 107 LEU A O 1
ATOM 801 N N . ILE A 1 108 ? 4.443 -11.862 -10.363 1.00 82.06 108 ILE A N 1
ATOM 802 C CA . ILE A 1 108 ? 3.828 -11.023 -11.404 1.00 82.06 108 ILE A CA 1
ATOM 803 C C . ILE A 1 108 ? 4.563 -9.686 -11.517 1.00 82.06 108 ILE A C 1
ATOM 805 O O . ILE A 1 108 ? 4.898 -9.270 -12.619 1.00 82.06 108 ILE A O 1
ATOM 809 N N . ALA A 1 109 ? 4.850 -9.024 -10.394 1.00 79.56 109 ALA A N 1
ATOM 810 C CA . ALA A 1 109 ? 5.579 -7.760 -10.375 1.00 79.56 109 ALA A CA 1
ATOM 811 C C . ALA A 1 109 ? 6.982 -7.917 -10.975 1.00 79.56 109 ALA A C 1
ATOM 813 O O . ALA A 1 109 ? 7.389 -7.096 -11.792 1.00 79.56 109 ALA A O 1
ATOM 814 N N . TRP A 1 110 ? 7.684 -9.002 -10.636 1.00 87.62 110 TRP A N 1
ATOM 815 C CA . TRP A 1 110 ? 8.966 -9.347 -11.242 1.00 87.62 110 TRP A CA 1
ATOM 816 C C . TRP A 1 110 ? 8.841 -9.601 -12.749 1.00 87.62 110 TRP A C 1
ATOM 818 O O . TRP A 1 110 ? 9.613 -9.049 -13.524 1.00 87.62 110 TRP A O 1
ATOM 828 N N . ALA A 1 111 ? 7.847 -10.378 -13.187 1.00 83.69 111 ALA A N 1
ATOM 829 C CA . ALA A 1 111 ? 7.630 -10.655 -14.605 1.00 83.69 111 ALA A CA 1
ATOM 830 C C . ALA A 1 111 ? 7.307 -9.376 -15.395 1.00 83.69 111 ALA A C 1
ATOM 832 O O . ALA A 1 111 ? 7.827 -9.188 -16.491 1.00 83.69 111 ALA A O 1
ATOM 833 N N . CYS A 1 112 ? 6.510 -8.466 -14.829 1.00 76.94 112 CYS A N 1
ATOM 834 C CA . CYS A 1 112 ? 6.287 -7.145 -15.411 1.00 76.94 112 CYS A CA 1
ATOM 835 C C . CYS A 1 112 ? 7.588 -6.337 -15.488 1.00 76.94 112 CYS A C 1
ATOM 837 O O . CYS A 1 112 ? 7.892 -5.748 -16.520 1.00 76.94 112 CYS A O 1
ATOM 839 N N . TRP A 1 113 ? 8.386 -6.346 -14.424 1.00 77.62 113 TRP A N 1
ATOM 840 C CA . TRP A 1 113 ? 9.659 -5.634 -14.383 1.00 77.62 113 TRP A CA 1
ATOM 841 C C . TRP A 1 113 ? 10.673 -6.135 -15.416 1.00 77.62 113 TRP A C 1
ATOM 843 O O . TRP A 1 113 ? 11.337 -5.341 -16.072 1.00 77.62 113 TRP A O 1
ATOM 853 N N . VAL A 1 114 ? 10.786 -7.449 -15.591 1.00 81.69 114 VAL A N 1
ATOM 854 C CA . VAL A 1 114 ? 11.749 -8.033 -16.532 1.00 81.69 114 VAL A CA 1
ATOM 855 C C . VAL A 1 114 ? 11.226 -7.978 -17.963 1.00 81.69 114 VAL A C 1
ATOM 857 O O . VAL A 1 114 ? 11.902 -7.464 -18.847 1.00 81.69 114 VAL A O 1
ATOM 860 N N . TYR A 1 115 ? 10.010 -8.472 -18.206 1.00 84.62 115 TYR A N 1
ATOM 861 C CA . TYR A 1 115 ? 9.518 -8.684 -19.569 1.00 84.62 115 TYR A CA 1
ATOM 862 C C . TYR A 1 115 ? 8.757 -7.494 -20.151 1.00 84.62 115 TYR A C 1
ATOM 864 O O . TYR A 1 115 ? 8.853 -7.265 -21.353 1.00 84.62 115 TYR A O 1
ATOM 872 N N . LEU A 1 116 ? 7.993 -6.748 -19.343 1.00 74.88 116 LEU A N 1
ATOM 873 C CA . LEU A 1 116 ? 7.250 -5.582 -19.845 1.00 74.88 116 LEU A CA 1
ATOM 874 C C . LEU A 1 116 ? 8.099 -4.310 -19.850 1.00 74.88 116 LEU A C 1
ATOM 876 O O . LEU A 1 116 ? 7.970 -3.515 -20.773 1.00 74.88 116 LEU A O 1
ATOM 880 N N . LEU A 1 117 ? 8.953 -4.118 -18.843 1.00 73.62 117 LEU A N 1
ATOM 881 C CA . LEU A 1 117 ? 9.839 -2.950 -18.751 1.00 73.62 117 LEU A CA 1
ATOM 882 C C . LEU A 1 117 ? 11.208 -3.175 -19.420 1.00 73.62 117 LEU A C 1
ATOM 884 O O . LEU A 1 117 ? 12.013 -2.251 -19.462 1.00 73.62 117 LEU A O 1
ATOM 888 N N . GLY A 1 118 ? 11.465 -4.375 -19.956 1.00 80.50 118 GLY A N 1
ATOM 889 C CA . GLY A 1 118 ? 12.678 -4.680 -20.723 1.00 80.50 118 GLY A CA 1
ATOM 890 C C . GLY A 1 118 ? 13.968 -4.610 -19.905 1.00 80.50 118 GLY A C 1
ATOM 891 O O . GLY A 1 118 ? 15.006 -4.235 -20.437 1.00 80.50 118 GLY A O 1
ATOM 892 N N . ASN A 1 119 ? 13.905 -4.914 -18.607 1.00 79.56 119 ASN A N 1
ATOM 893 C CA . ASN A 1 119 ? 15.050 -4.794 -17.710 1.00 79.56 119 ASN A CA 1
ATOM 894 C C . ASN A 1 119 ? 15.885 -6.088 -17.702 1.00 79.56 119 ASN A C 1
ATOM 896 O O . ASN A 1 119 ? 15.329 -7.177 -17.550 1.00 79.56 119 ASN A O 1
ATOM 900 N N . ASP A 1 120 ? 17.216 -5.978 -17.772 1.00 89.56 120 ASP A N 1
ATOM 901 C CA . ASP A 1 120 ? 18.164 -7.105 -17.900 1.00 89.56 120 ASP A CA 1
ATOM 902 C C . ASP A 1 120 ? 18.399 -7.878 -16.587 1.00 89.56 120 ASP A C 1
ATOM 904 O O . ASP A 1 120 ? 19.494 -8.361 -16.279 1.00 89.56 120 ASP A O 1
ATOM 908 N N . TRP A 1 121 ? 17.368 -7.991 -15.756 1.00 85.56 121 TRP A N 1
ATOM 909 C CA . TRP A 1 121 ? 17.484 -8.685 -14.486 1.00 85.56 121 TRP A CA 1
ATOM 910 C C . TRP A 1 121 ? 17.596 -10.200 -14.694 1.00 85.56 121 TRP A C 1
ATOM 912 O O . TRP A 1 121 ? 16.775 -10.803 -15.391 1.00 85.56 121 TRP A O 1
ATOM 922 N N . PRO A 1 122 ? 18.566 -10.863 -14.043 1.00 91.62 122 PRO A N 1
ATOM 923 C CA . PRO A 1 122 ? 18.734 -12.298 -14.196 1.00 91.62 122 PRO A CA 1
ATOM 924 C C . PRO A 1 122 ? 17.512 -13.075 -13.700 1.00 91.62 122 PRO A C 1
ATOM 926 O O . PRO A 1 122 ? 16.984 -12.790 -12.622 1.00 91.62 122 PRO A O 1
ATOM 929 N N . VAL A 1 123 ? 17.136 -14.149 -14.401 1.00 91.38 123 VAL A N 1
ATOM 930 C CA . VAL A 1 123 ? 16.004 -15.023 -14.018 1.00 91.38 123 VAL A CA 1
ATOM 931 C C . VAL A 1 123 ? 16.170 -15.625 -12.615 1.00 91.38 123 VAL A C 1
ATOM 933 O O . VAL A 1 123 ? 15.191 -15.855 -11.908 1.00 91.38 123 VAL A O 1
ATOM 936 N N . TRP A 1 124 ? 17.411 -15.810 -12.152 1.00 90.00 124 TRP A N 1
ATOM 937 C CA . TRP A 1 124 ? 17.693 -16.318 -10.805 1.00 90.00 124 TRP A CA 1
ATOM 938 C C . TRP A 1 124 ? 17.291 -15.352 -9.679 1.00 90.00 124 TRP A C 1
ATOM 940 O O . TRP A 1 124 ? 17.242 -15.773 -8.527 1.00 90.00 124 TRP A O 1
ATOM 950 N N . THR A 1 125 ? 16.968 -14.088 -9.978 1.00 91.31 125 THR A N 1
ATOM 951 C CA . THR A 1 125 ? 16.452 -13.124 -8.988 1.00 91.31 125 THR A CA 1
ATOM 952 C C . THR A 1 125 ? 14.979 -13.359 -8.637 1.00 91.31 125 THR A C 1
ATOM 954 O O . THR A 1 125 ? 14.528 -12.917 -7.578 1.00 91.31 125 THR A O 1
ATOM 957 N N . ALA A 1 126 ? 14.234 -14.109 -9.461 1.00 86.56 126 ALA A N 1
ATOM 958 C CA . ALA A 1 126 ? 12.805 -14.352 -9.264 1.00 86.56 126 ALA A CA 1
ATOM 959 C C . ALA A 1 126 ? 12.451 -14.948 -7.881 1.00 86.56 126 ALA A C 1
ATOM 961 O O . ALA A 1 126 ? 11.547 -14.418 -7.231 1.00 86.56 126 ALA A O 1
ATOM 962 N N . PRO A 1 127 ? 13.157 -15.971 -7.348 1.00 92.56 127 PRO A N 1
ATOM 963 C CA . PRO A 1 127 ? 12.887 -16.498 -6.007 1.00 92.56 127 PRO A CA 1
ATOM 964 C C . PRO A 1 127 ? 13.065 -15.449 -4.903 1.00 92.56 127 PRO A C 1
ATOM 966 O O . PRO A 1 127 ? 12.324 -15.450 -3.922 1.00 92.56 1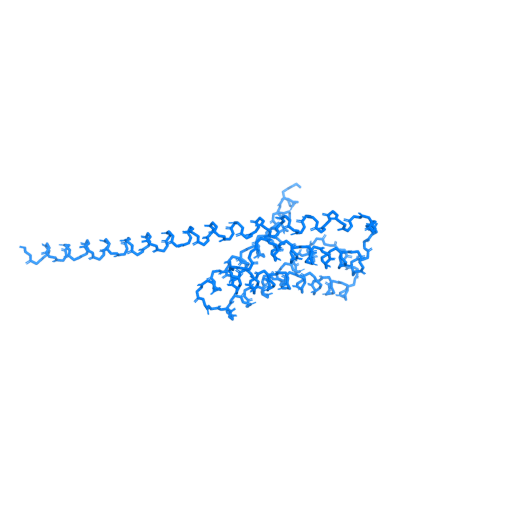27 PRO A O 1
ATOM 969 N N . LEU A 1 128 ? 14.020 -14.530 -5.066 1.00 90.88 128 LEU A N 1
ATOM 970 C CA . LEU A 1 128 ? 14.284 -13.472 -4.094 1.00 90.88 128 LEU A CA 1
ATOM 971 C C . LEU A 1 128 ? 13.124 -12.469 -4.068 1.00 90.88 128 LEU A C 1
ATOM 973 O O . LEU A 1 128 ? 12.642 -12.119 -2.991 1.00 90.88 128 LEU A O 1
ATOM 977 N N . VAL A 1 129 ? 12.598 -12.091 -5.238 1.00 84.75 129 VAL A N 1
ATOM 978 C CA . VAL A 1 129 ? 11.418 -11.216 -5.332 1.00 84.75 129 VAL A CA 1
ATOM 979 C C . VAL A 1 129 ? 10.149 -11.908 -4.835 1.00 84.75 129 VAL A C 1
ATOM 981 O O . VAL A 1 129 ? 9.319 -11.269 -4.194 1.00 84.75 129 VAL A O 1
ATOM 984 N N . VAL A 1 130 ? 10.014 -13.220 -5.028 1.00 87.06 130 VAL A N 1
ATOM 985 C CA . VAL A 1 130 ? 8.921 -14.016 -4.443 1.00 87.06 130 VAL A CA 1
ATOM 986 C C . VAL A 1 130 ? 8.959 -13.982 -2.912 1.00 87.06 130 VAL A C 1
ATOM 988 O O . VAL A 1 130 ? 7.929 -13.745 -2.272 1.00 87.06 130 VAL A O 1
ATOM 991 N N . ILE A 1 131 ? 10.136 -14.175 -2.307 1.00 88.75 131 ILE A N 1
ATOM 992 C CA . ILE A 1 131 ? 10.314 -14.088 -0.849 1.00 88.75 131 ILE A CA 1
ATOM 993 C C . ILE A 1 131 ? 10.018 -12.666 -0.367 1.00 88.75 131 ILE A C 1
ATOM 995 O O . ILE A 1 131 ? 9.263 -12.484 0.590 1.00 88.75 131 ILE A O 1
ATOM 999 N N . ALA A 1 132 ? 10.563 -11.657 -1.049 1.00 82.94 132 ALA A N 1
ATOM 1000 C CA . ALA A 1 132 ? 10.329 -10.258 -0.718 1.00 82.94 132 ALA A CA 1
ATOM 1001 C C . ALA A 1 132 ? 8.839 -9.896 -0.810 1.00 82.94 132 ALA A C 1
ATOM 1003 O O . ALA A 1 132 ? 8.298 -9.310 0.125 1.00 82.94 132 ALA A O 1
ATOM 1004 N N . GLY A 1 133 ? 8.147 -10.300 -1.877 1.00 78.62 133 GLY A N 1
ATOM 1005 C CA . GLY A 1 133 ? 6.707 -10.099 -2.058 1.00 78.62 133 GLY A CA 1
ATOM 1006 C C . GLY A 1 133 ? 5.877 -10.788 -0.976 1.00 78.62 133 GLY A C 1
ATOM 1007 O O . GLY A 1 13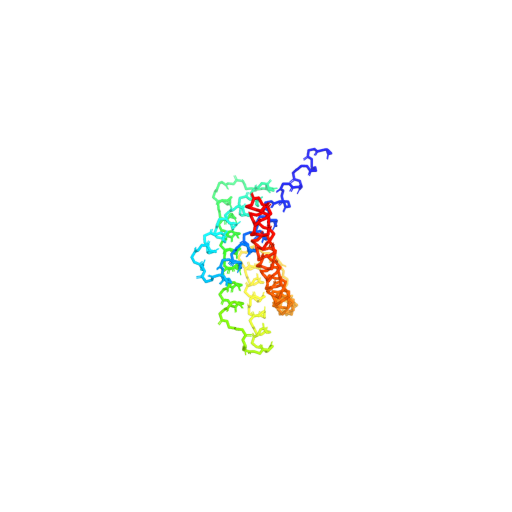3 ? 4.964 -10.185 -0.411 1.00 78.62 133 GLY A O 1
ATOM 1008 N N . THR A 1 134 ? 6.258 -12.009 -0.596 1.00 84.31 134 THR A N 1
ATOM 1009 C CA . THR A 1 134 ? 5.648 -12.751 0.518 1.00 84.31 134 THR A CA 1
ATOM 1010 C C . THR A 1 134 ? 5.776 -11.997 1.842 1.00 84.31 134 THR A C 1
ATOM 1012 O O . THR A 1 134 ? 4.776 -11.741 2.517 1.00 84.31 134 THR A O 1
ATOM 1015 N N . LEU A 1 135 ? 6.997 -11.602 2.208 1.00 84.88 135 LEU A N 1
ATOM 1016 C CA . LEU A 1 135 ? 7.269 -10.869 3.446 1.00 84.88 135 LEU A CA 1
ATOM 1017 C C . LEU A 1 135 ? 6.574 -9.507 3.464 1.00 84.88 135 LEU A C 1
ATOM 1019 O O . LEU A 1 135 ? 5.996 -9.127 4.482 1.00 84.88 135 LEU A O 1
ATOM 1023 N N . SER A 1 136 ? 6.579 -8.808 2.330 1.00 77.75 136 SER A N 1
ATOM 1024 C CA . SER A 1 136 ? 5.947 -7.498 2.178 1.00 77.75 136 SER A CA 1
ATOM 1025 C C . SER A 1 136 ? 4.437 -7.598 2.368 1.00 77.75 136 SER A C 1
ATOM 1027 O O . SER A 1 136 ? 3.860 -6.802 3.104 1.00 77.75 136 SER A O 1
ATOM 1029 N N . TYR A 1 137 ? 3.793 -8.612 1.784 1.00 81.06 137 TYR A N 1
ATOM 1030 C CA . TYR A 1 137 ? 2.354 -8.831 1.926 1.00 81.06 137 TYR A CA 1
ATOM 1031 C C . TYR A 1 137 ? 1.959 -9.210 3.362 1.00 81.06 137 TYR A C 1
ATOM 1033 O O . TYR A 1 137 ? 1.006 -8.659 3.921 1.00 81.06 137 TYR A O 1
ATOM 1041 N N . ILE A 1 138 ? 2.727 -10.097 4.007 1.00 81.12 138 ILE A N 1
ATOM 1042 C CA . ILE A 1 138 ? 2.523 -10.453 5.420 1.00 81.12 138 ILE A CA 1
ATOM 1043 C C . ILE A 1 138 ? 2.694 -9.218 6.316 1.00 81.12 138 ILE A C 1
ATOM 1045 O O . ILE A 1 138 ? 1.847 -8.956 7.176 1.00 81.12 138 ILE A O 1
ATOM 1049 N N . GLY A 1 139 ? 3.758 -8.440 6.101 1.00 79.69 139 GLY A N 1
ATOM 1050 C CA . GLY A 1 139 ? 4.036 -7.206 6.833 1.00 79.69 139 GLY A CA 1
ATOM 1051 C C . GLY A 1 139 ? 2.927 -6.170 6.657 1.00 79.69 139 GLY A C 1
ATOM 1052 O O . GLY A 1 139 ? 2.405 -5.651 7.644 1.00 79.69 139 GLY A O 1
ATOM 1053 N N . LEU A 1 140 ? 2.483 -5.946 5.419 1.00 75.06 140 LEU A N 1
ATOM 1054 C CA . LEU A 1 140 ? 1.374 -5.050 5.097 1.00 75.06 140 LEU A CA 1
ATOM 1055 C C . LEU A 1 140 ? 0.093 -5.472 5.824 1.00 75.06 140 LEU A C 1
ATOM 1057 O O . LEU A 1 140 ? -0.597 -4.635 6.402 1.00 75.06 140 LEU A O 1
ATOM 1061 N N . ARG A 1 141 ? -0.202 -6.775 5.891 1.00 75.56 141 ARG A N 1
ATOM 1062 C CA . ARG A 1 141 ? -1.351 -7.283 6.651 1.00 75.56 141 ARG A CA 1
ATOM 1063 C C . ARG A 1 141 ? -1.232 -6.999 8.145 1.00 75.56 141 ARG A C 1
ATOM 1065 O O . ARG A 1 141 ? -2.228 -6.634 8.774 1.00 75.56 141 ARG A O 1
ATOM 1072 N N . MET A 1 142 ? -0.047 -7.162 8.730 1.00 79.19 142 MET A N 1
ATOM 1073 C CA . MET A 1 142 ? 0.179 -6.823 10.138 1.00 79.19 142 MET A CA 1
ATOM 1074 C C . MET A 1 142 ? -0.026 -5.329 10.388 1.00 79.19 142 MET A C 1
ATOM 1076 O O . MET A 1 142 ? -0.757 -4.967 11.311 1.00 79.19 142 MET A O 1
ATOM 1080 N N . LEU A 1 143 ? 0.537 -4.476 9.531 1.00 75.75 143 LEU A N 1
ATOM 1081 C CA . LEU A 1 143 ? 0.372 -3.026 9.610 1.00 75.75 143 LEU A CA 1
ATOM 1082 C C . LEU A 1 143 ? -1.097 -2.624 9.475 1.00 75.75 143 LEU A C 1
ATOM 1084 O O . LEU A 1 143 ? -1.598 -1.852 10.283 1.00 75.75 143 LEU A O 1
ATOM 1088 N N . LEU A 1 144 ? -1.839 -3.208 8.536 1.00 72.75 144 LEU A N 1
ATOM 1089 C CA . LEU A 1 144 ? -3.258 -2.899 8.359 1.00 72.75 144 LEU A CA 1
ATOM 1090 C C . LEU A 1 144 ? -4.118 -3.352 9.537 1.00 72.75 144 LEU A C 1
ATOM 1092 O O . LEU A 1 144 ? -5.063 -2.656 9.906 1.00 72.75 144 LEU A O 1
ATOM 1096 N N . ARG A 1 145 ? -3.770 -4.463 10.198 1.00 75.56 145 ARG A N 1
ATOM 1097 C CA . ARG A 1 145 ? -4.415 -4.853 11.464 1.00 75.56 145 ARG A CA 1
ATOM 1098 C C . ARG A 1 145 ? -4.152 -3.830 12.567 1.00 75.56 145 ARG A C 1
ATOM 1100 O O . ARG A 1 145 ? -5.075 -3.521 13.321 1.00 75.56 145 ARG A O 1
ATOM 1107 N N . GLN A 1 146 ? -2.935 -3.292 12.646 1.00 76.56 146 GLN A N 1
ATOM 1108 C CA . GLN A 1 146 ? -2.590 -2.235 13.600 1.00 76.56 146 GLN A CA 1
ATOM 1109 C C . GLN A 1 146 ? -3.333 -0.935 13.280 1.00 76.56 146 GLN A C 1
ATOM 1111 O O . GLN A 1 146 ? -3.976 -0.375 14.164 1.00 76.56 146 GLN A O 1
ATOM 1116 N N . VAL A 1 147 ? -3.351 -0.506 12.017 1.00 71.44 147 VAL A N 1
ATOM 1117 C CA . VAL A 1 147 ? -4.095 0.680 11.566 1.00 71.44 147 VAL A CA 1
ATOM 1118 C C . VAL A 1 147 ? -5.590 0.521 11.844 1.00 71.44 147 VAL A C 1
ATOM 1120 O O . VAL A 1 147 ? -6.209 1.436 12.374 1.00 71.44 147 VAL A O 1
ATOM 1123 N N . ALA A 1 148 ? -6.182 -0.646 11.584 1.00 71.31 148 ALA A N 1
ATOM 1124 C CA . ALA A 1 148 ? -7.585 -0.906 11.903 1.00 71.31 148 ALA A CA 1
ATOM 1125 C C . ALA A 1 148 ? -7.856 -0.922 13.419 1.00 71.31 148 ALA A C 1
ATOM 1127 O O . ALA A 1 148 ? -8.934 -0.531 13.871 1.00 71.31 148 ALA A O 1
ATOM 1128 N N . ALA A 1 149 ? -6.905 -1.381 14.236 1.00 75.62 149 ALA A N 1
ATOM 1129 C CA . ALA A 1 149 ? -7.003 -1.280 15.691 1.00 75.62 149 ALA A CA 1
ATOM 1130 C C . ALA A 1 149 ? -6.947 0.185 16.156 1.00 75.62 149 ALA A C 1
ATOM 1132 O O . ALA A 1 149 ? -7.812 0.609 16.923 1.00 75.62 149 ALA A O 1
ATOM 1133 N N . LEU A 1 150 ? -6.006 0.968 15.627 1.00 75.94 150 LEU A N 1
ATOM 1134 C CA . LEU A 1 150 ? -5.868 2.398 15.903 1.00 75.94 150 LEU A CA 1
ATOM 1135 C C . LEU A 1 150 ? -7.095 3.190 15.445 1.00 75.94 150 LEU A C 1
ATOM 1137 O O . LEU A 1 150 ? -7.611 4.001 16.204 1.00 75.94 150 LEU A O 1
ATOM 1141 N N . ALA A 1 151 ? -7.628 2.910 14.257 1.00 70.56 151 ALA A N 1
ATOM 1142 C CA . ALA A 1 151 ? -8.829 3.559 13.740 1.00 70.56 151 ALA A CA 1
ATOM 1143 C C . ALA A 1 151 ? -10.051 3.282 14.628 1.00 70.56 151 ALA A C 1
ATOM 1145 O O . ALA A 1 151 ? -10.840 4.185 14.898 1.00 70.56 151 ALA A O 1
ATOM 1146 N N . ARG A 1 152 ? -10.191 2.053 15.142 1.00 74.25 152 ARG A N 1
ATOM 1147 C CA . ARG A 1 152 ? -11.251 1.712 16.104 1.00 74.25 152 ARG A CA 1
ATOM 1148 C C . ARG A 1 152 ? -11.076 2.442 17.435 1.00 74.25 152 ARG A C 1
ATOM 1150 O O . ARG A 1 152 ? -12.070 2.887 18.00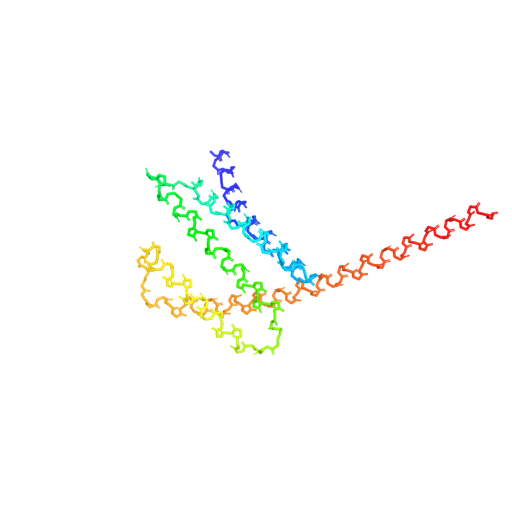3 1.00 74.25 152 ARG A O 1
ATOM 1157 N N . LEU A 1 153 ? -9.843 2.589 17.920 1.00 78.88 153 LEU A N 1
ATOM 1158 C CA . LEU A 1 153 ? -9.532 3.388 19.110 1.00 78.88 153 LEU A CA 1
ATOM 1159 C C . LEU A 1 153 ? -9.867 4.866 18.899 1.00 78.88 153 LEU A C 1
ATOM 1161 O O . LEU A 1 153 ? -10.592 5.441 19.705 1.00 78.88 153 LEU A O 1
ATOM 1165 N N . ALA A 1 154 ? -9.420 5.451 17.789 1.00 71.25 154 ALA A N 1
ATOM 1166 C CA . ALA A 1 154 ? -9.721 6.830 17.426 1.00 71.25 154 ALA A CA 1
ATOM 1167 C C . ALA A 1 154 ? -11.235 7.067 17.336 1.00 71.25 154 ALA A C 1
ATOM 1169 O O . ALA A 1 154 ? -11.739 8.036 17.895 1.00 71.25 154 ALA A O 1
ATOM 1170 N N . MET A 1 155 ? -11.980 6.143 16.721 1.00 76.56 155 MET A N 1
ATOM 1171 C CA . MET A 1 155 ? -13.441 6.222 16.653 1.00 76.56 155 MET A CA 1
ATOM 1172 C C . MET A 1 155 ? -14.074 6.242 18.053 1.00 76.56 155 MET A C 1
ATOM 1174 O O . MET A 1 155 ? -14.955 7.056 18.315 1.00 76.56 155 MET A O 1
ATOM 1178 N N . ARG A 1 156 ? -13.610 5.382 18.971 1.00 79.00 156 ARG A N 1
ATOM 1179 C CA . ARG A 1 156 ? -14.095 5.355 20.363 1.00 79.00 156 ARG A CA 1
ATOM 1180 C C . ARG A 1 156 ? -13.781 6.653 21.104 1.00 79.00 156 ARG A C 1
ATOM 1182 O O . ARG A 1 156 ? -14.643 7.147 21.821 1.00 79.00 156 ARG A O 1
ATOM 1189 N N . LEU A 1 157 ? -12.587 7.212 20.909 1.00 81.94 157 LEU A N 1
ATOM 1190 C CA . LEU A 1 157 ? -12.185 8.483 21.517 1.00 81.94 157 LEU A CA 1
ATOM 1191 C C . LEU A 1 157 ? -13.025 9.653 20.999 1.00 81.94 157 LEU A C 1
ATOM 1193 O O . LEU A 1 157 ? -13.476 10.465 21.798 1.00 81.94 157 LEU A O 1
ATOM 1197 N N . ILE A 1 158 ? -13.291 9.708 19.691 1.00 79.69 158 ILE A N 1
ATOM 1198 C CA . ILE A 1 158 ? -14.157 10.734 19.096 1.00 79.69 158 ILE A CA 1
ATOM 1199 C C . ILE A 1 158 ? -15.567 10.641 19.680 1.00 79.69 158 ILE A C 1
ATOM 1201 O O . ILE A 1 158 ? -16.118 11.654 20.094 1.00 79.69 158 ILE A O 1
ATOM 1205 N N . VAL A 1 159 ? -16.139 9.434 19.758 1.00 83.69 159 VAL A N 1
ATOM 1206 C CA . VAL A 1 159 ? -17.470 9.227 20.350 1.00 83.69 159 VAL A CA 1
ATOM 1207 C C . VAL A 1 159 ? -17.486 9.646 21.822 1.00 83.69 159 VAL A C 1
ATOM 1209 O O . VAL A 1 159 ? -18.394 10.361 22.232 1.00 83.69 159 VAL A O 1
ATOM 1212 N N . ALA A 1 160 ? -16.472 9.266 22.605 1.00 85.56 160 ALA A N 1
ATOM 1213 C CA . ALA A 1 160 ? -16.363 9.671 24.004 1.00 85.56 160 ALA A CA 1
ATOM 1214 C C . ALA A 1 160 ? -16.277 11.198 24.153 1.00 85.56 160 ALA A C 1
ATOM 1216 O O . ALA A 1 160 ? -17.016 11.774 24.945 1.00 85.56 160 ALA A O 1
ATOM 1217 N N . ALA A 1 161 ? -15.435 11.861 23.355 1.00 80.62 161 ALA A N 1
ATOM 1218 C CA . ALA A 1 161 ? -15.311 13.317 23.352 1.00 80.62 161 ALA A CA 1
ATOM 1219 C C . ALA A 1 161 ? -16.647 14.007 23.032 1.00 80.62 161 ALA A C 1
ATOM 1221 O O . ALA A 1 161 ? -17.013 14.978 23.689 1.00 80.62 161 ALA A O 1
ATOM 1222 N N . LEU A 1 162 ? -17.407 13.470 22.073 1.00 86.31 162 LEU A N 1
ATOM 1223 C CA . LEU A 1 162 ? -18.725 13.983 21.696 1.00 86.31 162 LEU A CA 1
ATOM 1224 C C . LEU A 1 162 ? -19.750 13.833 22.831 1.00 86.31 162 LEU A C 1
ATOM 1226 O O . LEU A 1 162 ? -20.513 14.759 23.095 1.00 86.31 162 LEU A O 1
ATOM 1230 N N . VAL A 1 163 ? -19.730 12.702 23.544 1.00 89.00 163 VAL A N 1
ATOM 1231 C CA . VAL A 1 163 ? -20.579 12.473 24.725 1.00 89.00 163 VAL A CA 1
ATOM 1232 C C . VAL A 1 163 ? -20.224 13.442 25.853 1.00 89.00 163 VAL A C 1
ATOM 1234 O O . VAL A 1 163 ? -21.119 14.057 26.430 1.00 89.00 163 VAL A O 1
ATOM 1237 N N . PHE A 1 164 ? -18.935 13.634 26.145 1.00 88.06 164 PHE A N 1
ATOM 1238 C CA . PHE A 1 164 ? -18.495 14.600 27.156 1.00 88.06 164 PHE A CA 1
ATOM 1239 C C . PHE A 1 164 ? -18.879 16.036 26.792 1.00 88.06 164 PHE A C 1
ATOM 1241 O O . PHE A 1 164 ? -19.343 16.774 27.658 1.00 88.06 164 PHE A O 1
ATOM 1248 N N . ALA A 1 165 ? -18.746 16.424 25.521 1.00 82.12 165 ALA A N 1
ATOM 1249 C CA . ALA A 1 165 ? -19.165 17.740 25.049 1.00 82.12 165 ALA A CA 1
ATOM 1250 C C . ALA A 1 165 ? -20.680 17.951 25.211 1.00 82.12 165 ALA A C 1
ATOM 1252 O O . ALA A 1 165 ? -21.105 19.001 25.691 1.00 82.12 165 ALA A O 1
ATOM 1253 N N . ALA A 1 166 ? -21.493 16.944 24.877 1.00 86.56 166 ALA A N 1
ATOM 1254 C CA . ALA A 1 166 ? -22.943 17.002 25.048 1.00 86.56 166 ALA A CA 1
ATOM 1255 C C . ALA A 1 166 ? -23.352 17.116 26.527 1.00 86.56 166 ALA A C 1
ATOM 1257 O O . ALA A 1 166 ? -24.214 17.925 26.867 1.00 86.56 166 ALA A O 1
ATOM 1258 N N . LEU A 1 167 ? -22.704 16.356 27.417 1.00 89.88 167 LEU A N 1
ATOM 1259 C CA . LEU A 1 167 ? -22.937 16.444 28.862 1.00 89.88 167 LEU A CA 1
ATOM 1260 C C . LEU A 1 167 ? -22.515 17.804 29.427 1.00 89.88 167 LEU A C 1
ATOM 1262 O O . LEU A 1 167 ? -23.264 18.401 30.194 1.00 89.88 167 LEU A O 1
ATOM 1266 N N . GLY A 1 168 ? -21.355 18.324 29.017 1.00 87.19 168 GLY A N 1
ATOM 1267 C CA . GLY A 1 168 ? -20.896 19.656 29.415 1.00 87.19 168 GLY A CA 1
ATOM 1268 C C . GLY A 1 168 ? -21.863 20.758 28.977 1.00 87.19 168 GLY A C 1
ATOM 1269 O O . GLY A 1 168 ? -22.203 21.627 29.776 1.00 87.19 168 GLY A O 1
ATOM 1270 N N . ALA A 1 169 ? -22.374 20.683 27.745 1.00 83.94 169 ALA A N 1
ATOM 1271 C CA . ALA A 1 169 ? -23.383 21.612 27.241 1.00 83.94 169 ALA A CA 1
ATOM 1272 C C . ALA A 1 169 ? -24.709 21.515 28.017 1.00 83.94 169 ALA A C 1
ATOM 1274 O O . ALA A 1 169 ? -25.311 22.541 28.330 1.00 83.94 169 ALA A O 1
ATOM 1275 N N . ALA A 1 170 ? -25.145 20.303 28.376 1.00 83.56 170 ALA A N 1
ATOM 1276 C CA . ALA A 1 170 ? -26.350 20.091 29.176 1.00 83.56 170 ALA A CA 1
ATOM 1277 C C . ALA A 1 170 ? -26.218 20.662 30.599 1.00 83.56 170 ALA A C 1
ATOM 1279 O O . ALA A 1 170 ? -27.140 21.310 31.090 1.00 83.56 170 ALA A O 1
ATOM 1280 N N . VAL A 1 171 ? -25.063 20.472 31.246 1.00 88.88 171 VAL A N 1
ATOM 1281 C CA . VAL A 1 171 ? -24.772 21.058 32.566 1.00 88.88 171 VAL A CA 1
ATOM 1282 C C . VAL A 1 171 ? -24.737 22.583 32.486 1.00 88.88 171 VAL A C 1
ATOM 1284 O O . VAL A 1 171 ? -25.325 23.249 33.332 1.00 88.88 171 VAL A O 1
ATOM 1287 N N . TRP A 1 172 ? -24.102 23.145 31.456 1.00 87.12 172 TRP A N 1
ATOM 1288 C CA . TRP A 1 172 ? -24.055 24.593 31.253 1.00 87.12 172 TRP A CA 1
ATOM 1289 C C . TRP A 1 172 ? -25.452 25.198 31.046 1.00 87.12 172 TRP A C 1
ATOM 1291 O O . TRP A 1 172 ? -25.771 26.219 31.651 1.00 87.12 172 TRP A O 1
ATOM 1301 N N . LEU A 1 173 ? -26.311 24.539 30.259 1.00 83.94 173 LEU A N 1
ATOM 1302 C CA . LEU A 1 173 ? -27.708 24.945 30.081 1.00 83.94 173 LEU A CA 1
ATOM 1303 C C . LEU A 1 173 ? -28.497 24.896 31.393 1.00 83.94 173 LEU A C 1
ATOM 1305 O O . LEU A 1 173 ? -29.265 25.812 31.663 1.00 83.94 173 LEU A O 1
ATOM 1309 N N . LEU A 1 174 ? -28.295 23.867 32.222 1.00 83.31 174 LEU A N 1
ATOM 1310 C CA . LEU A 1 174 ? -28.932 23.791 33.539 1.00 83.31 174 LEU A CA 1
ATOM 1311 C C . LEU A 1 174 ? -28.491 24.945 34.446 1.00 83.31 174 LEU A C 1
ATOM 1313 O O . LEU A 1 174 ? -29.340 25.565 35.072 1.00 83.31 174 LEU A O 1
ATOM 1317 N N . VAL A 1 175 ? -27.199 25.288 34.467 1.00 88.38 175 VAL A N 1
ATOM 1318 C CA . VAL A 1 175 ? -26.679 26.425 35.251 1.00 88.38 175 VAL A CA 1
ATOM 1319 C C . VAL A 1 175 ? -27.266 27.767 34.802 1.00 88.38 175 VAL A C 1
ATOM 1321 O O . VAL A 1 175 ? -27.366 28.668 35.616 1.00 88.38 175 VAL A O 1
ATOM 1324 N N . GLN A 1 176 ? -27.662 27.926 33.537 1.00 80.50 176 GLN A N 1
ATOM 1325 C CA . GLN A 1 176 ? -28.302 29.165 33.069 1.00 80.50 176 GLN A CA 1
ATOM 1326 C C . GLN A 1 176 ? -29.783 29.284 33.455 1.00 80.50 176 GLN A C 1
ATOM 1328 O O . GLN A 1 176 ? -30.342 30.376 33.390 1.00 80.50 176 GLN A O 1
ATOM 1333 N N . ILE A 1 177 ? -30.433 28.166 33.788 1.00 82.19 177 ILE A N 1
ATOM 1334 C CA . ILE A 1 177 ? -31.863 28.116 34.125 1.00 82.19 177 ILE A CA 1
ATOM 1335 C C . ILE A 1 177 ? -32.096 28.349 35.630 1.00 82.19 177 ILE A C 1
ATOM 1337 O O . ILE A 1 177 ? -33.181 28.799 36.003 1.00 82.19 177 ILE A O 1
ATOM 1341 N N . PHE A 1 178 ? -31.105 28.046 36.473 1.00 67.38 178 PHE A N 1
ATOM 1342 C CA . PHE A 1 178 ? -31.127 28.253 37.927 1.00 67.38 178 PHE A CA 1
ATOM 1343 C C . PHE A 1 178 ? -30.390 29.531 38.331 1.00 67.38 178 PHE A C 1
ATOM 1345 O O . PHE A 1 178 ? -30.840 30.160 39.315 1.00 67.38 178 PHE A O 1
#

Sequence (178 aa):
MWEDLYVLALQIGMQYLIPAAGLLRALYSGLRGRLPEGVRDIVGAGLVAGLGALADGDAENFGDAVLTVLSNAVFIVGLLSFTLVYLIRIPNWGRWVDGILGAVIGLIAWACWVYLLGNDWPVWTAPLVVIAGTLSYIGLRMLLRQVAALARLAMRLIVAALVFAALGAAVWLLVQIF

Foldseek 3Di:
DVVVVVLVVLLCCQQPVQLVVLLVVCLVCLVVVNNVVSLVSQLVSLLSNLVSVVSVDDPPDPVVSVVSSCLSSCLSSVVSVCLSCPLRVPPDPDLVVLLVVLLVNLLVVVCCVCPVVVDPDDPVCSVVSSVVSSVVSSVVSVVSVVVVVVVVVVVVVVVVVVVVVVVVVVVVVVVVVD

Secondary structure (DSSP, 8-state):
-HHHHHHHHHHHIIIIIHHHHHHHHHHHHHHTT-HHHHHHHHHHHHHHHHHHHHTT---SSHHHHHHHHHHHHHHHHHHHHHHHHHHHH-TTSHHHHHHHHHHHHHHHHHHIIIIIS-----GGGHHHHHHHHHHHHHHHHHHHHHHHHHHHHHHHHHHHHHHHHHHHHHHHHHHHH-

pLDDT: mean 73.59, std 9.2, range [49.62, 92.56]